Protein AF-A0A7W0HYF7-F1 (afdb_monomer_lite)

Secondary structure (DSSP, 8-state):
--THHHHHHHHHHHHHHHHHHHHHHHHTTTTTTHHHHHHHHHHTTSPPPPP-TT-

pLDDT: mean 85.27, std 10.57, range [62.12, 98.69]

Foldseek 3Di:
DDCCVVVVVVVVVVVVVVVVVVVVVVVPCPCVCVVVVVVCVVCVPPDDDPPDPPD

Radius of gyration: 24.49 Å; chains: 1; bounding box: 52×24×68 Å

Structure (mmCIF, N/CA/C/O backbone):
data_AF-A0A7W0HYF7-F1
#
_entry.id   AF-A0A7W0HYF7-F1
#
loop_
_atom_site.group_PDB
_atom_site.id
_atom_site.type_symbol
_atom_site.label_atom_id
_atom_site.label_alt_id
_atom_site.label_comp_id
_atom_site.label_asym_id
_atom_site.label_entity_id
_atom_site.label_seq_id
_atom_site.pdbx_PDB_ins_code
_atom_site.Cartn_x
_atom_site.Cartn_y
_atom_site.Cartn_z
_atom_site.occupancy
_atom_site.B_iso_or_equiv
_atom_site.auth_seq_id
_atom_site.auth_comp_id
_atom_site.auth_asym_id
_atom_site.auth_atom_id
_atom_site.pdbx_PDB_model_num
ATOM 1 N N . MET A 1 1 ? 15.338 -4.287 -26.534 1.00 62.41 1 MET A N 1
ATOM 2 C CA . MET A 1 1 ? 14.702 -3.202 -25.750 1.00 62.41 1 MET A CA 1
ATOM 3 C C . MET A 1 1 ? 14.836 -3.570 -24.278 1.00 62.41 1 MET A C 1
ATOM 5 O O . MET A 1 1 ? 14.584 -4.717 -23.944 1.00 62.41 1 MET A O 1
ATOM 9 N N . ASN A 1 2 ? 15.356 -2.668 -23.444 1.00 83.81 2 ASN A N 1
ATOM 10 C CA . ASN A 1 2 ? 15.758 -2.958 -22.063 1.00 83.81 2 ASN A CA 1
ATOM 11 C C . ASN A 1 2 ? 14.530 -3.067 -21.137 1.00 83.81 2 ASN A C 1
ATOM 13 O O . ASN A 1 2 ? 13.724 -2.140 -21.101 1.00 83.81 2 ASN A O 1
ATOM 1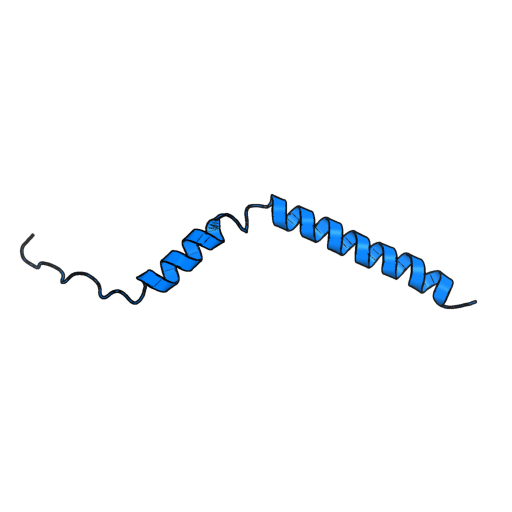7 N N . GLY A 1 3 ? 14.396 -4.162 -20.380 1.00 91.31 3 GLY A N 1
ATOM 18 C CA . GLY A 1 3 ? 13.234 -4.428 -19.513 1.00 91.31 3 GLY A CA 1
ATOM 19 C C . GLY A 1 3 ? 12.982 -3.352 -18.450 1.00 91.31 3 GLY A C 1
ATOM 20 O O . GLY A 1 3 ? 11.842 -3.141 -18.042 1.00 91.31 3 GLY A O 1
ATOM 21 N N . LEU A 1 4 ? 14.019 -2.593 -18.078 1.00 94.69 4 LEU A N 1
ATOM 22 C CA . LEU A 1 4 ? 13.906 -1.446 -17.172 1.00 94.69 4 LEU A CA 1
ATOM 23 C C . LEU A 1 4 ? 12.889 -0.398 -17.647 1.00 94.69 4 LEU A C 1
ATOM 25 O O . LEU A 1 4 ? 12.200 0.189 -16.819 1.00 94.69 4 LEU A O 1
ATOM 29 N N . ALA A 1 5 ? 12.735 -0.209 -18.962 1.00 95.44 5 ALA A N 1
ATOM 30 C CA . ALA A 1 5 ? 11.774 0.748 -19.512 1.00 95.44 5 ALA A CA 1
ATOM 31 C C . ALA A 1 5 ? 10.311 0.401 -19.174 1.00 95.44 5 ALA A C 1
ATOM 33 O O . ALA A 1 5 ? 9.472 1.295 -19.131 1.00 95.44 5 ALA A O 1
ATOM 34 N N . LEU A 1 6 ? 10.009 -0.877 -18.912 1.00 95.12 6 LEU A N 1
ATOM 35 C CA . LEU A 1 6 ? 8.679 -1.342 -18.509 1.00 95.12 6 LEU A CA 1
ATOM 36 C C . LEU A 1 6 ? 8.568 -1.523 -16.990 1.00 95.12 6 LEU A C 1
ATOM 38 O O . LEU A 1 6 ? 7.543 -1.196 -16.399 1.00 95.12 6 LEU A O 1
ATOM 42 N N . LEU A 1 7 ? 9.630 -2.008 -16.345 1.00 97.06 7 LEU A N 1
ATOM 43 C CA . LEU A 1 7 ? 9.624 -2.292 -14.909 1.00 97.06 7 LEU A CA 1
ATOM 44 C C . LEU A 1 7 ? 9.576 -1.025 -14.045 1.00 97.06 7 LEU A C 1
ATOM 46 O O . LEU A 1 7 ? 8.898 -1.027 -13.023 1.00 97.06 7 LEU A O 1
ATOM 50 N N . ILE A 1 8 ? 10.243 0.061 -14.454 1.00 97.00 8 ILE A N 1
ATOM 51 C CA . ILE A 1 8 ? 10.232 1.335 -13.715 1.00 97.00 8 ILE A CA 1
ATOM 52 C C . ILE A 1 8 ? 8.811 1.914 -13.594 1.00 97.00 8 ILE A C 1
ATOM 54 O O . ILE A 1 8 ? 8.362 2.119 -12.465 1.00 97.00 8 ILE A O 1
ATOM 58 N N . PRO A 1 9 ? 8.064 2.160 -14.691 1.00 97.50 9 PRO A N 1
ATOM 59 C CA . PRO A 1 9 ? 6.712 2.700 -14.573 1.00 97.50 9 PRO A CA 1
ATOM 60 C C . PRO A 1 9 ? 5.765 1.738 -13.848 1.00 97.50 9 PRO A C 1
ATOM 62 O O . PRO A 1 9 ? 4.938 2.186 -13.058 1.00 97.50 9 PRO A O 1
ATOM 65 N N . LEU A 1 10 ? 5.916 0.424 -14.047 1.00 97.94 10 LEU A N 1
ATOM 66 C CA . LEU A 1 10 ? 5.103 -0.572 -13.350 1.00 97.94 10 LEU A CA 1
ATOM 67 C C . LEU A 1 10 ? 5.322 -0.536 -11.829 1.00 97.94 10 LEU A C 1
ATOM 69 O O . LEU A 1 10 ? 4.355 -0.537 -11.071 1.00 97.94 10 LEU A O 1
ATOM 73 N N . ALA A 1 11 ? 6.575 -0.454 -11.379 1.00 98.31 11 ALA A N 1
ATOM 74 C CA . ALA A 1 11 ? 6.906 -0.356 -9.960 1.00 98.31 11 ALA A CA 1
ATOM 75 C C . ALA A 1 11 ? 6.371 0.941 -9.333 1.00 98.31 11 ALA A C 1
ATOM 77 O O . ALA A 1 11 ? 5.832 0.906 -8.228 1.00 98.31 11 ALA A O 1
ATOM 78 N N . LEU A 1 12 ? 6.465 2.071 -10.044 1.00 98.56 12 LEU A N 1
ATOM 79 C CA . LEU A 1 12 ? 5.913 3.349 -9.585 1.00 98.56 12 LEU A CA 1
ATOM 80 C C . LEU A 1 12 ? 4.388 3.299 -9.444 1.00 98.56 12 LEU A C 1
ATOM 82 O O . LEU A 1 12 ? 3.859 3.765 -8.437 1.00 98.56 12 LEU A O 1
ATOM 86 N N . LEU A 1 13 ? 3.685 2.705 -10.413 1.00 98.62 13 LEU A N 1
ATOM 87 C CA . LEU A 1 13 ? 2.232 2.527 -10.348 1.00 98.62 13 LEU A CA 1
ATOM 88 C C . LEU A 1 13 ? 1.827 1.627 -9.179 1.00 98.62 13 LEU A C 1
ATOM 90 O O . LEU A 1 13 ? 0.904 1.968 -8.442 1.00 98.62 13 LEU A O 1
ATOM 94 N N . LEU A 1 14 ? 2.536 0.515 -8.973 1.00 98.62 14 LEU A N 1
ATOM 95 C CA . LEU A 1 14 ? 2.290 -0.380 -7.844 1.00 98.62 14 LEU A CA 1
ATOM 96 C C . LEU A 1 14 ? 2.519 0.336 -6.508 1.00 98.62 14 LEU A C 1
ATOM 98 O O . LEU A 1 14 ? 1.636 0.311 -5.651 1.00 98.62 14 LEU A O 1
ATOM 102 N N . GLY A 1 15 ? 3.639 1.046 -6.354 1.00 98.50 15 GLY A N 1
ATOM 103 C CA . GLY A 1 15 ? 3.928 1.830 -5.152 1.00 98.50 15 GLY A CA 1
ATOM 104 C C . GLY A 1 15 ? 2.877 2.909 -4.878 1.00 98.50 15 GLY A C 1
ATOM 105 O O . GLY A 1 15 ? 2.386 3.020 -3.756 1.00 98.50 15 GLY A O 1
ATOM 106 N N . LEU A 1 16 ? 2.471 3.657 -5.909 1.00 98.69 16 LEU A N 1
ATOM 107 C CA . LEU A 1 16 ? 1.442 4.690 -5.785 1.00 98.69 16 LEU A CA 1
ATOM 108 C C . LEU A 1 16 ? 0.076 4.092 -5.432 1.00 98.69 16 LEU A C 1
ATOM 110 O O . LEU A 1 16 ? -0.617 4.630 -4.572 1.00 98.69 16 LEU A O 1
ATOM 114 N N . SER A 1 17 ? -0.299 2.970 -6.050 1.00 98.62 17 SER A N 1
ATOM 115 C CA . SER A 1 17 ? -1.557 2.281 -5.747 1.00 98.62 17 SER A CA 1
ATOM 116 C C . SER A 1 17 ? -1.615 1.812 -4.292 1.00 98.62 17 SER A C 1
ATOM 118 O O . SER A 1 17 ? -2.626 2.030 -3.628 1.00 98.62 17 SER A O 1
ATOM 120 N N . GLY A 1 18 ? -0.512 1.270 -3.762 1.00 98.06 18 GLY A N 1
ATOM 121 C CA . GLY A 1 18 ? -0.393 0.905 -2.352 1.00 98.06 18 GLY A CA 1
ATOM 122 C C . GLY A 1 18 ? -0.522 2.110 -1.421 1.00 98.06 18 GLY A C 1
ATOM 123 O O . GLY A 1 18 ? -1.239 2.039 -0.427 1.00 98.06 18 GLY A O 1
ATOM 124 N N . LEU A 1 19 ? 0.103 3.240 -1.767 1.00 97.75 19 LEU A N 1
ATOM 125 C CA . LEU A 1 19 ? 0.008 4.471 -0.981 1.00 97.75 19 LEU A CA 1
ATOM 126 C C . LEU A 1 19 ? -1.423 5.031 -0.951 1.00 97.75 19 LEU A C 1
ATOM 128 O O . LEU A 1 19 ? -1.918 5.408 0.109 1.00 97.75 19 LEU A O 1
ATOM 132 N N . VAL A 1 20 ? -2.109 5.052 -2.096 1.00 97.75 20 VAL A N 1
ATOM 133 C CA . VAL A 1 20 ? -3.515 5.479 -2.184 1.00 97.75 20 VAL A CA 1
ATOM 134 C C . VAL A 1 20 ? -4.416 4.544 -1.380 1.00 97.75 20 VAL A C 1
ATOM 136 O O . VAL A 1 20 ? -5.244 5.018 -0.604 1.00 97.75 20 VAL A O 1
ATOM 139 N N . ALA A 1 21 ? -4.235 3.228 -1.516 1.00 96.56 21 ALA A N 1
ATOM 140 C CA . ALA A 1 21 ? -4.995 2.238 -0.758 1.00 96.56 21 ALA A CA 1
ATOM 141 C C . ALA A 1 21 ? -4.776 2.381 0.757 1.00 96.56 21 ALA A C 1
ATOM 143 O O . ALA A 1 21 ? -5.730 2.287 1.524 1.00 96.56 21 ALA A O 1
ATOM 144 N N . PHE A 1 22 ? -3.544 2.669 1.184 1.00 93.88 22 PHE A N 1
ATOM 145 C CA . PHE A 1 22 ? -3.209 2.917 2.584 1.00 93.88 22 PHE A CA 1
ATOM 146 C C . PHE A 1 22 ? -3.965 4.125 3.154 1.00 93.88 22 PHE A C 1
ATOM 148 O O . PHE A 1 22 ? -4.614 4.009 4.192 1.00 93.88 22 PHE A O 1
ATOM 155 N N . PHE A 1 23 ? -3.943 5.270 2.463 1.00 94.56 23 PHE A N 1
ATOM 156 C CA . PHE A 1 23 ? -4.683 6.451 2.921 1.00 94.56 23 PHE A CA 1
ATOM 157 C C . PHE A 1 23 ? -6.200 6.246 2.889 1.00 94.56 23 PHE A C 1
ATOM 159 O O . PHE A 1 23 ? -6.895 6.718 3.788 1.00 94.56 23 PHE A O 1
ATOM 166 N N . TRP A 1 24 ? -6.719 5.513 1.900 1.00 93.38 24 TRP A N 1
ATOM 167 C CA . TRP A 1 24 ? -8.131 5.134 1.859 1.00 93.38 24 TRP A CA 1
ATOM 168 C C . TRP A 1 24 ? -8.525 4.270 3.063 1.00 93.38 24 TRP A C 1
ATOM 170 O O . TRP A 1 24 ? -9.535 4.549 3.706 1.00 93.38 24 TRP A O 1
ATOM 180 N N . ALA A 1 25 ? -7.703 3.280 3.425 1.00 90.19 25 ALA A N 1
ATOM 181 C CA . ALA A 1 25 ? -7.933 2.446 4.602 1.00 90.19 25 ALA A CA 1
ATOM 182 C C . ALA A 1 25 ? -7.918 3.273 5.897 1.00 90.19 25 ALA A C 1
ATOM 184 O O . ALA A 1 25 ? -8.802 3.108 6.736 1.00 90.19 25 ALA A O 1
ATOM 185 N N . LEU A 1 26 ? -6.979 4.214 6.033 1.00 88.25 26 LEU A N 1
ATOM 186 C CA . LEU A 1 26 ? -6.888 5.085 7.207 1.00 88.25 26 LEU A CA 1
ATOM 187 C C . LEU A 1 26 ? -8.128 5.985 7.365 1.00 88.25 26 LEU A C 1
ATOM 189 O O . LEU A 1 26 ? -8.628 6.155 8.471 1.00 88.25 26 LEU A O 1
ATOM 193 N N . GLY A 1 27 ? -8.656 6.517 6.259 1.00 86.38 27 GLY A N 1
ATOM 194 C CA . GLY A 1 27 ? -9.875 7.335 6.255 1.00 86.38 27 GLY A CA 1
ATOM 195 C C . GLY A 1 27 ? -11.187 6.545 6.346 1.00 86.38 27 GLY A C 1
ATOM 196 O O . GLY A 1 27 ? -12.238 7.147 6.543 1.00 86.38 27 GLY A O 1
ATOM 197 N N . SER A 1 28 ? -11.156 5.217 6.205 1.00 86.00 28 SER A N 1
ATOM 198 C CA . SER A 1 28 ? -12.362 4.373 6.195 1.00 86.00 28 SER A CA 1
ATOM 199 C C . SER A 1 28 ? -12.965 4.100 7.581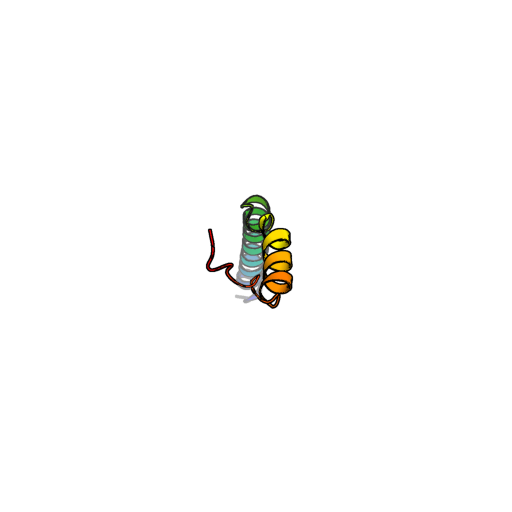 1.00 86.00 28 SER A C 1
ATOM 201 O O . SER A 1 28 ? -13.979 3.414 7.675 1.00 86.00 28 SER A O 1
ATOM 203 N 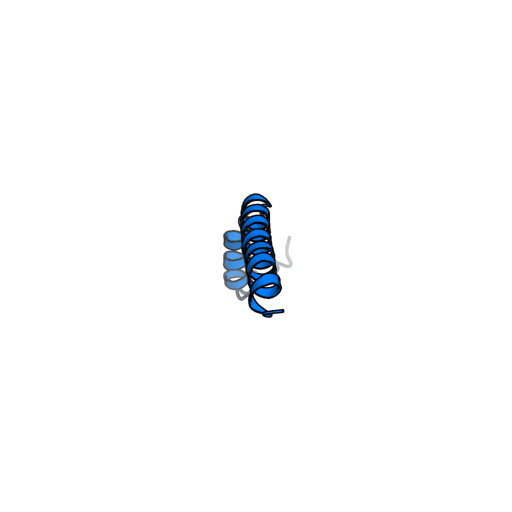N . GLY A 1 29 ? -12.352 4.607 8.657 1.00 75.31 29 GLY A N 1
ATOM 204 C CA . GLY A 1 29 ? -12.830 4.403 10.031 1.00 75.31 29 GLY A CA 1
ATOM 205 C C . GLY A 1 29 ? -12.651 2.973 10.555 1.00 75.31 29 GLY A C 1
ATOM 206 O O . GLY A 1 29 ? -13.072 2.672 11.665 1.00 75.31 29 GLY A O 1
ATOM 207 N N . GLN A 1 30 ? -11.993 2.082 9.801 1.00 72.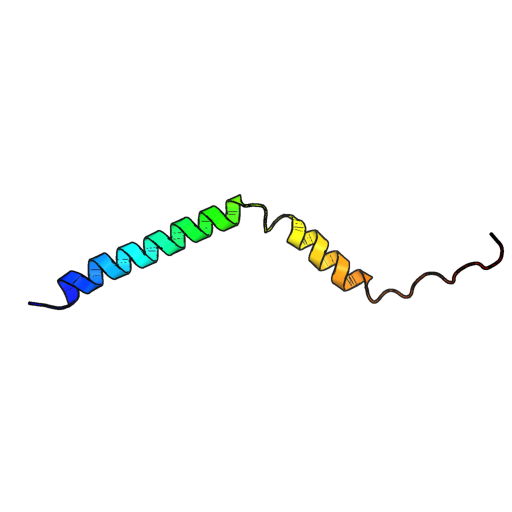38 30 GLN A N 1
ATOM 208 C CA . GLN A 1 30 ? -11.745 0.693 10.216 1.00 72.38 30 GLN A CA 1
ATOM 209 C C . GLN A 1 30 ? -10.885 0.587 11.491 1.00 72.38 30 GLN A C 1
ATOM 211 O O . GLN A 1 30 ? -10.943 -0.422 12.189 1.00 72.38 30 GLN A O 1
ATOM 216 N N . PHE A 1 31 ? -10.106 1.625 11.803 1.00 72.69 31 PHE A N 1
ATOM 217 C CA . PHE A 1 31 ? -9.244 1.664 12.983 1.00 72.69 31 PHE A CA 1
ATOM 218 C C . PHE A 1 31 ? -9.916 2.248 14.236 1.00 72.69 31 PHE A C 1
ATOM 220 O O . PHE A 1 31 ? -9.353 2.105 15.318 1.00 72.69 31 PHE A O 1
ATOM 227 N N . ASP A 1 32 ? -11.108 2.849 14.126 1.00 76.19 32 ASP A N 1
ATOM 228 C CA . ASP A 1 32 ? -11.792 3.469 15.275 1.00 76.19 32 ASP A CA 1
ATOM 229 C C . ASP A 1 32 ? -12.279 2.432 16.301 1.00 76.19 32 ASP A C 1
ATOM 231 O O . ASP A 1 32 ? -12.334 2.719 17.493 1.00 76.19 32 ASP A O 1
ATOM 235 N N . ASP A 1 33 ? -12.589 1.209 15.860 1.00 77.62 33 ASP A N 1
ATOM 236 C CA . ASP A 1 33 ? -13.057 0.123 16.738 1.00 77.62 33 ASP A CA 1
ATOM 237 C C . ASP A 1 33 ? -11.929 -0.834 17.179 1.00 77.62 33 ASP A C 1
ATOM 239 O O . ASP A 1 33 ? -12.169 -1.877 17.785 1.00 77.62 33 ASP A O 1
ATOM 243 N N . MET A 1 34 ? -10.662 -0.501 16.903 1.00 76.69 34 MET A N 1
ATOM 244 C CA . MET A 1 34 ? -9.529 -1.316 17.371 1.00 76.69 34 MET A CA 1
ATOM 245 C C . MET A 1 34 ? -9.388 -1.274 18.898 1.00 76.69 34 MET A C 1
ATOM 247 O O . MET A 1 34 ? -9.064 -2.289 19.515 1.00 76.69 34 MET A O 1
ATOM 251 N N . GLU A 1 35 ? -9.693 -0.129 19.512 1.00 76.88 35 GLU A N 1
ATOM 252 C CA . GLU A 1 35 ? -9.712 0.056 20.969 1.00 76.88 35 GLU A CA 1
ATOM 253 C C . GLU A 1 35 ? -10.818 -0.798 21.626 1.00 76.88 35 GLU A C 1
ATOM 255 O O . GLU A 1 35 ? -10.588 -1.492 22.619 1.00 76.88 35 GLU A O 1
ATOM 260 N N . GLY A 1 36 ? -12.018 -0.809 21.030 1.00 80.81 36 GLY A N 1
ATOM 261 C CA . GLY A 1 36 ? -13.164 -1.598 21.489 1.00 80.81 36 GLY A CA 1
ATOM 262 C C . GLY A 1 36 ? -12.943 -3.103 21.343 1.00 80.81 36 GLY A C 1
ATOM 263 O O . GLY A 1 36 ? -13.233 -3.865 22.268 1.00 80.81 36 GLY A O 1
ATOM 264 N N . ALA A 1 37 ? -12.359 -3.540 20.224 1.00 82.81 37 ALA A N 1
ATOM 265 C CA . ALA A 1 37 ? -11.989 -4.936 19.999 1.00 82.81 37 ALA A CA 1
ATOM 266 C C . ALA A 1 37 ? -10.965 -5.448 21.032 1.00 82.81 37 ALA A C 1
ATOM 268 O O . ALA A 1 37 ? -11.108 -6.565 21.534 1.00 82.81 37 ALA A O 1
ATOM 269 N N . ALA A 1 38 ? -9.973 -4.626 21.397 1.00 81.88 38 ALA A N 1
ATOM 270 C CA . ALA A 1 38 ? -8.977 -4.954 22.420 1.00 81.88 38 ALA A CA 1
ATOM 271 C C . ALA A 1 38 ? -9.581 -5.058 23.835 1.00 81.88 38 ALA A C 1
ATOM 273 O O . ALA A 1 38 ? -9.199 -5.931 24.615 1.00 81.88 38 ALA A O 1
ATOM 274 N N . LEU A 1 39 ? -10.557 -4.209 24.169 1.00 82.69 39 LEU A N 1
ATOM 275 C CA . LEU A 1 39 ? -11.304 -4.317 25.427 1.00 82.69 39 LEU A CA 1
ATOM 276 C C . LEU A 1 39 ? -12.149 -5.594 25.479 1.00 82.69 39 LEU A C 1
ATOM 278 O O . LEU A 1 39 ? -12.207 -6.252 26.515 1.00 82.69 39 LEU A O 1
ATOM 282 N N . ARG A 1 40 ? -12.774 -5.974 24.361 1.00 81.44 40 ARG A N 1
ATOM 283 C CA . ARG A 1 40 ? -13.637 -7.159 24.278 1.00 81.44 40 ARG A CA 1
ATOM 284 C C . ARG A 1 40 ? -12.881 -8.457 24.554 1.00 81.44 40 ARG A C 1
ATOM 286 O O . ARG A 1 40 ? -13.352 -9.263 25.345 1.00 81.44 40 ARG A O 1
ATOM 293 N N . ILE A 1 41 ? -11.680 -8.611 23.994 1.00 80.25 41 ILE A N 1
ATOM 294 C CA . ILE A 1 41 ? -10.849 -9.801 24.238 1.00 80.25 41 ILE A CA 1
ATOM 295 C C . ILE A 1 41 ? -10.354 -9.908 25.687 1.00 80.25 41 ILE A C 1
ATOM 297 O O . ILE A 1 41 ? -10.156 -11.011 26.179 1.00 80.25 41 ILE A O 1
ATOM 301 N N . LEU A 1 42 ? -10.182 -8.784 26.392 1.00 78.56 42 LEU A N 1
ATOM 302 C CA . LEU A 1 42 ? -9.835 -8.793 27.817 1.00 78.56 42 LEU A CA 1
ATOM 303 C C . LEU A 1 42 ? -11.028 -9.147 28.719 1.00 78.56 42 LEU A C 1
ATOM 305 O O . LEU A 1 42 ? -10.829 -9.683 29.806 1.00 78.56 42 LEU A O 1
ATOM 309 N N . VAL A 1 43 ? -12.248 -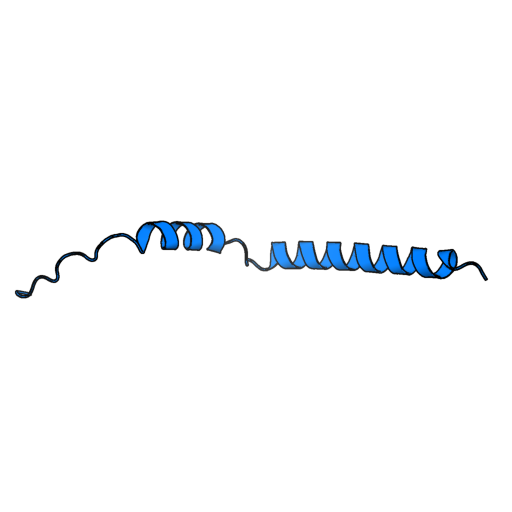8.794 28.304 1.00 78.25 43 VAL A N 1
ATOM 310 C CA . VAL A 1 43 ? -13.472 -8.955 29.105 1.00 78.25 43 VAL A CA 1
ATOM 311 C C . VAL A 1 43 ? -14.167 -10.295 28.849 1.00 78.25 43 VAL A C 1
ATOM 313 O O . VAL A 1 43 ? -14.819 -10.795 29.759 1.00 78.25 43 VAL A O 1
ATOM 316 N N . ASP A 1 44 ? -14.007 -10.908 27.674 1.00 72.75 44 ASP A N 1
ATOM 317 C CA . ASP A 1 44 ? -14.630 -12.203 27.340 1.00 72.75 44 ASP A CA 1
ATOM 318 C C . ASP A 1 44 ? -14.194 -13.357 28.270 1.00 72.75 44 ASP A C 1
ATOM 320 O O . ASP A 1 44 ? -14.943 -14.317 28.444 1.00 72.75 44 ASP A O 1
ATOM 324 N N . ASP A 1 45 ? -13.034 -13.249 28.927 1.00 71.94 45 ASP A N 1
ATOM 325 C CA . ASP A 1 45 ? -12.569 -14.219 29.934 1.00 71.94 45 ASP A CA 1
ATOM 326 C C . ASP A 1 45 ? -13.145 -13.967 31.345 1.00 71.94 45 ASP A C 1
ATOM 328 O O . ASP A 1 45 ? -12.904 -14.749 32.273 1.00 71.94 45 ASP A O 1
ATOM 332 N N . ALA A 1 46 ? -13.909 -12.887 31.551 1.00 73.25 46 ALA A N 1
ATOM 333 C CA . ALA A 1 46 ? -14.547 -12.619 32.833 1.00 73.25 46 ALA A CA 1
ATOM 334 C C . ALA A 1 46 ? -15.773 -13.537 33.017 1.00 73.25 46 ALA A C 1
ATOM 336 O O . ALA A 1 46 ? -16.690 -13.521 32.191 1.00 73.25 46 ALA A O 1
ATOM 337 N N . PRO A 1 47 ? -15.847 -14.326 34.106 1.00 71.88 47 PRO A N 1
ATOM 338 C CA . PRO A 1 47 ? -17.001 -15.178 34.359 1.00 71.88 47 PRO A CA 1
ATOM 339 C C . PRO A 1 47 ? -18.267 -14.326 34.509 1.00 71.88 47 PRO A C 1
ATOM 341 O O . PRO A 1 47 ? -18.279 -13.337 35.248 1.00 71.88 47 PRO A O 1
ATOM 344 N N . ALA A 1 48 ? -19.337 -14.728 33.815 1.00 73.06 48 ALA A N 1
ATOM 345 C CA . ALA A 1 48 ? -20.642 -14.087 33.925 1.00 73.06 48 ALA A CA 1
ATOM 346 C C . ALA A 1 48 ? -21.091 -14.034 35.401 1.00 73.06 48 ALA A C 1
ATOM 348 O O . ALA A 1 48 ? -20.897 -15.017 36.130 1.00 73.06 48 ALA A O 1
ATOM 349 N N . PRO A 1 49 ? -21.687 -12.916 35.864 1.00 75.44 49 PRO A N 1
ATOM 350 C CA . PRO A 1 49 ? -22.250 -12.838 37.204 1.00 75.44 49 PRO A CA 1
ATOM 351 C C . PRO A 1 49 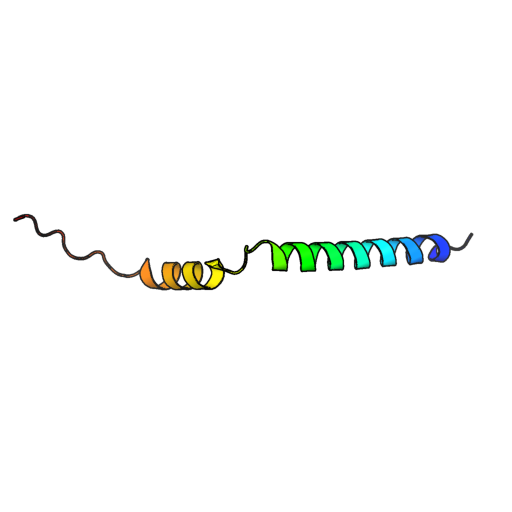? -23.241 -13.988 37.417 1.00 75.44 49 PRO A C 1
ATOM 353 O O . PRO A 1 49 ? -23.988 -14.305 36.488 1.00 75.44 49 PRO A O 1
ATOM 356 N N . PRO A 1 50 ? -23.271 -14.614 38.606 1.00 79.19 50 PRO A N 1
ATOM 357 C CA . PRO A 1 50 ? -24.223 -15.681 38.874 1.00 79.19 50 PRO A CA 1
ATOM 358 C C . PRO A 1 50 ? -25.643 -15.162 38.631 1.00 79.19 50 PRO A C 1
ATOM 360 O O . PRO A 1 50 ? -26.045 -14.152 39.214 1.00 79.19 50 PRO A O 1
ATOM 363 N N . GLU A 1 51 ? -26.388 -15.842 37.757 1.00 76.44 51 GLU A N 1
ATOM 364 C CA . GLU A 1 51 ? -27.801 -15.553 37.534 1.00 76.44 51 GLU A CA 1
ATOM 365 C C . GLU A 1 51 ? -28.531 -15.692 38.871 1.00 76.44 51 GLU A C 1
ATOM 367 O O . GLU A 1 51 ? -28.515 -16.755 39.494 1.00 76.44 51 GLU A O 1
ATOM 372 N N . ASN A 1 52 ? -29.127 -14.597 39.347 1.00 81.19 52 ASN A N 1
ATOM 373 C CA . ASN A 1 52 ? -29.950 -14.624 40.546 1.00 81.19 52 ASN A CA 1
ATOM 374 C C . ASN A 1 52 ? -31.314 -15.234 40.179 1.00 81.19 52 ASN A C 1
ATOM 376 O O . ASN A 1 52 ? -32.075 -14.577 39.469 1.00 81.19 52 ASN A O 1
ATOM 380 N N . PRO A 1 53 ? -31.672 -16.436 40.668 1.00 77.62 53 PRO A N 1
ATOM 381 C CA . PRO A 1 53 ? -32.917 -17.103 40.283 1.00 77.62 53 PRO A CA 1
ATOM 382 C C . PRO A 1 53 ? -34.176 -16.501 40.934 1.00 77.62 53 PRO A C 1
ATOM 384 O O . PRO A 1 53 ? -35.253 -17.076 40.804 1.00 77.62 53 PRO A O 1
ATOM 387 N N . LEU A 1 54 ? -34.052 -15.409 41.700 1.00 75.44 54 LEU A N 1
ATOM 388 C CA . LEU A 1 54 ? -35.108 -14.871 42.569 1.00 75.44 54 LEU A CA 1
ATOM 389 C C . LEU A 1 54 ? -35.591 -13.457 42.180 1.00 75.44 54 LEU A C 1
ATOM 391 O O . LEU A 1 54 ? -36.106 -12.742 43.040 1.00 75.44 54 LEU A O 1
ATOM 395 N N . GLY A 1 55 ? -35.404 -13.045 40.921 1.00 62.12 55 GLY A N 1
ATOM 396 C CA . GLY A 1 55 ? -35.934 -11.793 40.356 1.00 62.12 55 GLY A CA 1
ATOM 397 C C . GLY A 1 55 ? -37.200 -11.999 39.539 1.00 62.12 55 GLY A C 1
ATOM 398 O O . GLY A 1 55 ? -37.206 -12.947 38.724 1.00 62.12 55 GLY A O 1
#

Sequence (55 aa):
MNGLALLIPLALLLGLSGLVAFFWALGSGQFDDMEGAALRILVDDAPAPPENPLG